Protein AF-A0A936MR79-F1 (afdb_monomer)

Radius of gyration: 21.71 Å; Cα contacts (8 Å, |Δi|>4): 54; chains: 1; bounding box: 37×60×44 Å

Nearest PDB structures (foldseek):
  4d7x-assembly1_A  TM=4.634E-01  e=9.604E+00  Nakaseomyces glabratus
  5l8f-assembly1_C  TM=2.796E-01  e=6.424E+00  Rhodospirillum rubrum ATCC 11170

Sequence (109 aa):
METDTMWKVTTALLLLALATMGCAKEKTDEGAVATSEGAVGITECDAYIEKMEAFLDTLPSESRAAREPGFKAMQAAWRETAQNASAKDNLAATCKAQLATLPQGAPAK

Foldseek 3Di:
DPPPVPVVVVVVVVVVVVPPDDDDDDDDDDDPPPPDPQDLPQVLQNVLLVVVVLLLVLDDPVVSVVCVVVSSVVSVVSNVQSVDPVSRVVSSVVSNVVVVVPPPCPPDD

Mean predicted aligned error: 15.29 Å

Secondary structure (DSSP, 8-state):
--SHHHHHHHHHHHHHTTTSS---------------TT--S-HHHHHHHHHHHHHHHHS-HHHHHHHHHHHHHHHHHHHHHHHSHHHHHHHHHHHHHHHHHS-S-PPP-

Structure (mmCIF, N/CA/C/O backbone):
data_AF-A0A936MR79-F1
#
_entry.id   AF-A0A936MR79-F1
#
loop_
_atom_site.group_PDB
_atom_site.id
_atom_site.type_symbol
_atom_site.label_atom_id
_atom_site.label_alt_id
_atom_site.label_comp_id
_atom_site.label_asym_id
_atom_site.label_entity_id
_atom_site.label_seq_id
_atom_site.pdbx_PDB_ins_code
_atom_site.Cartn_x
_atom_site.Cartn_y
_atom_site.Cartn_z
_atom_site.occupancy
_atom_site.B_iso_or_equiv
_atom_site.auth_seq_id
_atom_site.auth_comp_id
_atom_site.auth_asym_id
_atom_site.auth_atom_id
_atom_site.pdbx_PDB_model_num
ATOM 1 N N . MET A 1 1 ? 20.683 44.361 21.670 1.00 50.34 1 MET A N 1
ATOM 2 C CA . MET A 1 1 ? 21.697 43.309 21.897 1.00 50.34 1 MET A CA 1
ATOM 3 C C . MET A 1 1 ? 20.982 42.091 22.476 1.00 50.34 1 MET A C 1
ATOM 5 O O . MET A 1 1 ? 21.083 41.875 23.668 1.00 50.34 1 MET A O 1
ATOM 9 N N . GLU A 1 2 ? 20.198 41.342 21.689 1.00 55.69 2 GLU A N 1
ATOM 10 C CA . GLU A 1 2 ? 19.403 40.213 22.240 1.00 55.69 2 GLU A CA 1
ATOM 11 C C . GLU A 1 2 ? 19.297 38.981 21.317 1.00 55.69 2 GLU A C 1
ATOM 13 O O . GLU A 1 2 ? 18.709 37.978 21.701 1.00 55.69 2 GLU A O 1
ATOM 18 N N . THR A 1 3 ? 19.910 38.985 20.127 1.00 52.56 3 THR A N 1
ATOM 19 C CA . THR A 1 3 ? 19.808 37.865 19.168 1.00 52.56 3 THR A CA 1
ATOM 20 C C . THR A 1 3 ? 21.015 36.915 19.148 1.00 52.56 3 THR A C 1
ATOM 22 O O . THR A 1 3 ? 20.911 35.831 18.582 1.00 52.56 3 THR A O 1
ATOM 25 N N . ASP A 1 4 ? 22.138 37.256 19.793 1.00 52.47 4 ASP A N 1
ATO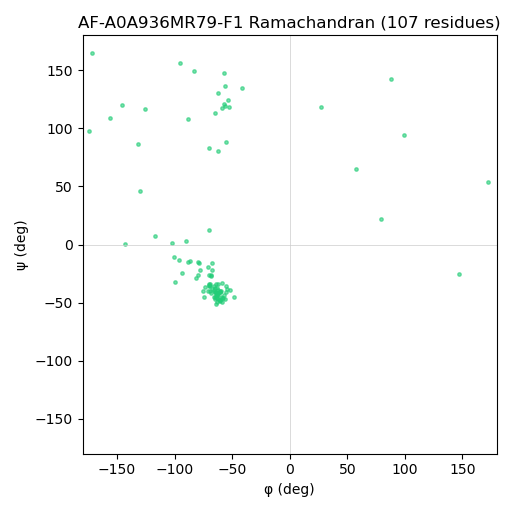M 26 C CA . ASP A 1 4 ? 23.368 36.432 19.766 1.00 52.47 4 ASP A CA 1
ATOM 27 C C . ASP A 1 4 ? 23.332 35.261 20.771 1.00 52.47 4 ASP A C 1
ATOM 29 O O . ASP A 1 4 ? 23.915 34.199 20.549 1.00 52.47 4 ASP A O 1
ATOM 33 N N . THR A 1 5 ? 22.599 35.421 21.877 1.00 53.72 5 THR A N 1
ATOM 34 C CA . THR A 1 5 ? 22.564 34.445 22.978 1.00 53.72 5 THR A CA 1
ATOM 35 C C . THR A 1 5 ? 21.653 33.255 22.684 1.00 53.72 5 THR A C 1
ATOM 37 O O . THR A 1 5 ? 21.881 32.165 23.202 1.00 53.72 5 THR A O 1
ATOM 40 N N . MET A 1 6 ? 20.633 33.432 21.838 1.00 55.12 6 MET A N 1
ATOM 41 C CA . MET A 1 6 ? 19.627 32.396 21.596 1.00 55.12 6 MET A CA 1
ATOM 42 C C . MET A 1 6 ? 20.186 31.260 20.725 1.00 55.12 6 MET A C 1
ATOM 44 O O . MET A 1 6 ? 20.077 30.104 21.112 1.00 55.12 6 MET A O 1
ATOM 48 N N . TRP A 1 7 ? 20.907 31.567 19.638 1.00 55.28 7 TRP A N 1
ATOM 49 C CA . TRP A 1 7 ? 21.501 30.548 18.753 1.00 55.28 7 TRP A CA 1
ATOM 50 C C . TRP A 1 7 ? 22.559 29.687 19.472 1.00 55.28 7 TRP A C 1
ATOM 52 O O . TRP A 1 7 ? 22.561 28.456 19.360 1.00 55.28 7 TRP A O 1
ATOM 62 N N . LYS A 1 8 ? 23.423 30.296 20.291 1.00 54.34 8 LYS A N 1
ATOM 63 C CA . LYS A 1 8 ? 24.427 29.561 21.080 1.00 54.34 8 LYS A CA 1
ATOM 64 C C . LYS A 1 8 ? 23.795 28.561 22.053 1.00 54.34 8 LYS A C 1
ATOM 66 O O . LYS A 1 8 ? 24.271 27.432 22.153 1.00 54.34 8 LYS A O 1
ATOM 71 N N . VAL A 1 9 ? 22.702 28.944 22.717 1.00 59.72 9 VAL A N 1
ATOM 72 C CA . VAL A 1 9 ? 21.988 28.068 23.661 1.00 59.72 9 VAL A CA 1
ATOM 73 C C . VAL A 1 9 ? 21.246 26.947 22.925 1.00 59.72 9 VAL A C 1
ATOM 75 O O . VAL A 1 9 ? 21.311 25.797 23.358 1.00 59.72 9 VAL A O 1
ATOM 78 N N . THR A 1 10 ? 20.623 27.227 21.773 1.00 59.91 10 THR A N 1
ATOM 79 C CA . THR A 1 10 ? 19.943 26.193 20.969 1.00 59.91 10 THR A CA 1
ATOM 80 C C . THR A 1 10 ? 20.924 25.164 20.399 1.00 59.91 10 THR A C 1
ATOM 82 O O . THR A 1 10 ? 20.615 23.976 20.369 1.00 59.91 10 THR A O 1
ATOM 85 N N . THR A 1 11 ? 22.133 25.582 20.010 1.00 60.72 11 THR A N 1
ATOM 86 C CA . THR A 1 11 ? 23.154 24.668 19.458 1.00 60.72 11 THR A CA 1
ATOM 87 C C . THR A 1 11 ? 23.783 23.789 20.543 1.00 60.72 11 THR A C 1
ATOM 89 O O . THR A 1 11 ? 24.034 22.607 20.313 1.00 60.72 11 THR A O 1
ATOM 92 N N . ALA A 1 12 ? 23.985 24.330 21.750 1.00 57.34 12 ALA A N 1
ATOM 93 C CA . ALA A 1 12 ? 24.520 23.572 22.881 1.00 57.34 12 ALA A CA 1
ATOM 94 C C . ALA A 1 12 ? 23.534 22.514 23.413 1.00 57.34 12 ALA A C 1
ATOM 96 O O . ALA A 1 12 ? 23.962 21.421 23.781 1.00 57.34 12 ALA A O 1
ATOM 97 N N . LEU A 1 13 ? 22.222 22.792 23.403 1.00 58.03 13 LEU A N 1
ATOM 98 C CA . LEU A 1 13 ? 21.208 21.795 23.772 1.00 58.03 13 LEU A CA 1
ATOM 99 C C . LEU A 1 13 ? 21.066 20.680 22.726 1.00 58.03 13 LEU A C 1
ATOM 101 O O . LEU A 1 13 ? 20.852 19.527 23.094 1.00 58.03 13 LEU A O 1
ATOM 105 N N . LEU A 1 14 ? 21.208 21.001 21.435 1.00 57.88 14 LEU A N 1
ATOM 106 C CA . LEU A 1 14 ? 21.058 20.013 20.364 1.00 57.88 14 LEU A CA 1
ATOM 107 C C . LEU A 1 14 ? 22.210 18.995 20.346 1.00 57.88 14 LEU A C 1
ATOM 109 O O . LEU A 1 14 ? 21.986 17.827 20.059 1.00 57.88 14 LEU A O 1
ATOM 113 N N . LEU A 1 15 ? 23.432 19.409 20.697 1.00 56.91 15 LEU A N 1
ATOM 114 C CA . LEU A 1 15 ? 24.611 18.533 20.692 1.00 56.91 15 LEU A CA 1
ATOM 115 C C . LEU A 1 15 ? 24.690 17.592 21.906 1.00 56.91 15 LEU A C 1
ATOM 117 O O . LEU A 1 15 ? 25.312 16.537 21.815 1.00 56.91 15 LEU A O 1
ATOM 121 N N . LEU A 1 16 ? 24.027 17.921 23.019 1.00 53.22 16 LEU A N 1
ATOM 122 C CA . LEU A 1 16 ? 24.021 17.081 24.223 1.00 53.22 16 LEU A CA 1
ATOM 123 C C . LEU A 1 16 ? 23.044 15.890 24.129 1.00 53.22 16 LEU A C 1
ATOM 125 O O . LEU A 1 16 ? 23.151 14.947 24.909 1.00 53.22 16 LEU A O 1
ATOM 129 N N . ALA A 1 17 ? 22.122 15.904 23.161 1.00 54.44 17 ALA A N 1
ATOM 130 C CA . ALA A 1 17 ? 21.130 14.846 22.954 1.00 54.44 17 ALA A CA 1
ATOM 131 C C . ALA A 1 17 ? 21.622 13.681 22.068 1.00 54.44 17 ALA A C 1
ATOM 133 O O . ALA A 1 17 ? 21.002 12.621 22.062 1.00 54.44 17 ALA A O 1
ATOM 134 N N . LEU A 1 18 ? 22.740 13.831 21.343 1.00 56.72 18 LEU A N 1
ATOM 135 C CA . LEU A 1 18 ? 23.261 12.789 20.439 1.00 56.72 18 LEU A CA 1
ATOM 136 C C . LEU A 1 18 ? 24.240 11.800 21.105 1.00 56.72 18 LEU A C 1
ATOM 138 O O . LEU A 1 18 ? 24.768 10.920 20.430 1.00 56.72 18 LEU A O 1
ATOM 142 N N . ALA A 1 19 ? 24.485 11.911 22.413 1.00 53.06 19 ALA A N 1
ATOM 143 C CA . ALA A 1 19 ? 25.497 11.109 23.110 1.00 53.06 19 ALA A CA 1
ATOM 144 C C . ALA A 1 19 ? 24.948 9.931 23.944 1.00 53.06 19 ALA A C 1
ATOM 146 O O . ALA A 1 19 ? 25.736 9.232 24.577 1.00 53.06 19 ALA A O 1
ATOM 147 N N . THR A 1 20 ? 23.633 9.676 23.970 1.00 56.12 20 THR A N 1
ATOM 148 C CA . THR A 1 20 ? 23.035 8.664 24.873 1.00 56.12 20 THR A CA 1
ATOM 149 C C . THR A 1 20 ? 22.342 7.489 24.189 1.00 56.12 20 THR A C 1
ATOM 151 O O . THR A 1 20 ? 21.771 6.648 24.879 1.00 56.12 20 THR A O 1
ATOM 154 N N . MET A 1 21 ? 22.426 7.347 22.864 1.00 57.34 21 MET A N 1
ATOM 155 C CA . MET A 1 21 ? 21.813 6.205 22.182 1.00 57.34 21 MET A CA 1
ATOM 156 C C . MET A 1 21 ? 22.785 5.545 21.212 1.00 57.34 21 MET A C 1
ATOM 158 O O . MET A 1 21 ? 22.832 5.874 20.032 1.00 57.34 21 MET A O 1
ATOM 162 N N . GLY A 1 22 ? 23.590 4.606 21.718 1.00 45.31 22 GLY A N 1
ATOM 163 C CA . GLY A 1 22 ? 24.467 3.846 20.831 1.00 45.31 22 GLY A CA 1
ATOM 164 C C . GLY A 1 22 ? 25.486 2.921 21.483 1.00 45.31 22 GLY A C 1
ATOM 165 O O . GLY A 1 22 ? 26.659 3.042 21.161 1.00 45.31 22 GLY A O 1
ATOM 166 N N . CYS A 1 23 ? 25.061 2.006 22.364 1.00 45.53 23 CYS A N 1
ATOM 167 C CA . CYS A 1 23 ? 25.647 0.662 22.514 1.00 45.53 23 CYS A CA 1
ATOM 168 C C . CYS A 1 23 ? 24.834 -0.169 23.519 1.00 45.53 23 CYS A C 1
ATOM 170 O O . CYS A 1 23 ? 25.050 -0.089 24.724 1.00 45.53 23 CYS A O 1
ATOM 172 N N . ALA A 1 24 ? 23.933 -1.010 23.017 1.00 42.62 24 ALA A N 1
ATOM 173 C CA . ALA A 1 24 ? 23.556 -2.248 23.688 1.00 42.62 24 ALA A CA 1
ATOM 174 C C . ALA A 1 24 ? 23.254 -3.298 22.615 1.00 42.62 24 ALA A C 1
ATOM 176 O O . ALA A 1 24 ? 22.429 -3.104 21.726 1.00 42.62 24 ALA A O 1
ATOM 177 N N . LYS A 1 25 ? 24.029 -4.374 22.683 1.00 45.44 25 LYS A N 1
ATOM 178 C CA . LYS A 1 25 ? 23.973 -5.594 21.884 1.00 45.44 25 LYS A CA 1
ATOM 179 C C . LYS A 1 25 ? 23.157 -6.636 22.672 1.00 45.44 25 LYS A C 1
ATOM 181 O O . LYS A 1 25 ? 23.194 -6.595 23.896 1.00 45.44 25 LYS A O 1
ATOM 186 N N . GLU A 1 26 ? 22.580 -7.607 21.945 1.00 43.38 26 GLU A N 1
ATOM 187 C CA . GLU A 1 26 ? 21.925 -8.868 22.398 1.00 43.38 26 GLU A CA 1
ATOM 188 C C . GLU A 1 26 ? 20.425 -8.753 22.740 1.00 43.38 26 GLU A C 1
ATOM 190 O O . GLU A 1 26 ? 20.015 -7.758 23.314 1.00 43.38 26 GLU A O 1
ATOM 195 N N . LYS A 1 27 ? 19.522 -9.709 22.466 1.00 41.78 27 LYS A N 1
ATOM 196 C CA . LYS A 1 27 ? 19.466 -11.003 21.742 1.00 41.78 27 LYS A CA 1
ATOM 197 C C . LYS A 1 27 ? 17.968 -11.423 21.704 1.00 41.78 27 LYS A C 1
ATOM 199 O O . LYS A 1 27 ? 17.210 -10.966 22.553 1.00 41.78 27 LYS A O 1
ATOM 204 N N . THR A 1 28 ? 17.639 -12.391 20.837 1.00 35.28 28 THR A N 1
ATOM 205 C CA . THR A 1 28 ? 16.514 -13.367 20.930 1.00 35.28 28 THR A CA 1
ATOM 206 C C . THR A 1 28 ? 15.235 -13.080 20.126 1.00 35.28 28 THR A C 1
ATOM 208 O O . THR A 1 28 ? 14.357 -12.341 20.549 1.00 35.28 28 THR A O 1
ATOM 211 N N . ASP A 1 29 ? 15.215 -13.674 18.927 1.00 54.56 29 ASP A N 1
ATOM 212 C CA . ASP A 1 29 ? 14.279 -14.696 18.409 1.00 54.56 29 ASP A CA 1
ATOM 213 C C . ASP A 1 29 ? 12.841 -14.768 18.953 1.00 54.56 29 ASP A C 1
ATOM 215 O O . ASP A 1 29 ? 12.638 -15.145 20.101 1.00 54.56 29 ASP A O 1
ATOM 219 N N . GLU A 1 30 ? 11.858 -14.561 18.070 1.00 40.91 30 GLU A N 1
ATOM 220 C CA . GLU A 1 30 ? 10.549 -15.220 18.152 1.00 40.91 30 GLU A CA 1
ATOM 221 C C . GLU A 1 30 ? 9.890 -15.252 16.757 1.00 40.91 30 GLU A C 1
ATOM 223 O O . GLU A 1 30 ? 9.479 -14.232 16.210 1.00 40.91 30 GLU A O 1
ATOM 228 N N . GLY A 1 31 ? 9.822 -16.449 16.163 1.00 42.78 31 GLY A N 1
ATOM 229 C CA . GLY A 1 31 ? 8.781 -16.843 15.207 1.00 42.78 31 GLY A CA 1
ATOM 230 C C . GLY A 1 31 ? 8.611 -15.990 13.948 1.00 42.78 31 GLY A C 1
ATOM 231 O O . GLY A 1 31 ? 7.534 -15.443 13.717 1.00 42.78 31 GLY A O 1
ATOM 232 N N . ALA A 1 32 ? 9.618 -15.960 13.074 1.00 39.25 32 ALA A N 1
ATOM 233 C CA . ALA A 1 32 ? 9.433 -15.499 11.701 1.00 39.25 32 ALA A CA 1
ATOM 234 C C . ALA A 1 32 ? 8.591 -16.522 10.914 1.00 39.25 32 ALA A C 1
ATOM 236 O O . ALA A 1 32 ? 9.106 -17.361 10.175 1.00 39.25 32 ALA A O 1
ATOM 237 N N . VAL A 1 33 ? 7.264 -16.439 11.049 1.00 40.47 33 VAL A N 1
ATOM 238 C CA . VAL A 1 33 ? 6.402 -16.692 9.890 1.00 40.47 33 VAL A CA 1
ATOM 239 C C . VAL A 1 33 ? 6.930 -15.746 8.824 1.00 40.47 33 VAL A C 1
ATOM 241 O O . VAL A 1 33 ? 7.078 -14.562 9.114 1.00 40.47 33 VAL A O 1
ATOM 244 N N . ALA A 1 34 ? 7.302 -16.260 7.655 1.00 38.66 34 ALA A N 1
ATOM 245 C CA . ALA A 1 34 ? 7.796 -15.450 6.552 1.00 38.66 34 ALA A CA 1
ATOM 246 C C . ALA A 1 34 ? 6.695 -14.475 6.101 1.00 38.66 34 ALA A C 1
ATOM 248 O O . ALA A 1 34 ? 5.965 -14.726 5.147 1.00 38.66 34 ALA A O 1
ATOM 249 N N . THR A 1 35 ? 6.539 -13.371 6.824 1.00 44.28 35 THR A N 1
ATOM 250 C CA . THR A 1 35 ? 5.977 -12.147 6.300 1.00 44.28 35 THR A CA 1
ATOM 251 C C . THR A 1 35 ? 6.976 -11.701 5.253 1.00 44.28 35 THR A C 1
ATOM 253 O O . THR A 1 35 ? 8.134 -11.415 5.558 1.00 44.28 35 THR A O 1
ATOM 256 N N . SER A 1 36 ? 6.555 -11.737 3.993 1.00 50.53 36 SER A N 1
ATOM 257 C CA . SER A 1 36 ? 7.263 -11.069 2.909 1.00 50.53 36 SER A CA 1
ATOM 258 C C . SER A 1 36 ? 7.736 -9.698 3.401 1.00 50.53 36 SER A C 1
ATOM 260 O O . SER A 1 36 ? 6.981 -9.002 4.088 1.00 50.53 36 SER A O 1
ATOM 262 N N . GLU A 1 37 ? 8.991 -9.334 3.114 1.00 59.78 37 GLU A N 1
ATOM 263 C CA . GLU A 1 37 ? 9.540 -8.000 3.388 1.00 59.78 37 GLU A CA 1
ATOM 264 C C . GLU A 1 37 ? 8.640 -6.953 2.718 1.00 59.78 37 GLU A C 1
ATOM 266 O O . GLU A 1 37 ? 8.820 -6.608 1.557 1.00 59.78 37 GLU A O 1
ATOM 271 N N . GLY A 1 38 ? 7.610 -6.498 3.430 1.00 67.19 38 GLY A N 1
ATOM 272 C CA . GLY A 1 38 ? 6.576 -5.653 2.849 1.00 67.19 38 GLY A CA 1
ATOM 273 C C . GLY A 1 38 ? 5.171 -5.827 3.416 1.00 67.19 38 GLY A C 1
ATOM 274 O O . GLY A 1 38 ? 4.419 -4.851 3.413 1.00 67.19 38 GLY A O 1
ATOM 275 N N . ALA A 1 39 ? 4.841 -6.996 3.974 1.00 82.38 39 ALA A N 1
ATOM 276 C CA . ALA A 1 39 ? 3.503 -7.292 4.485 1.00 82.38 39 ALA A CA 1
ATOM 277 C C . ALA A 1 39 ? 3.029 -6.279 5.549 1.00 82.38 39 ALA A C 1
ATOM 279 O O . ALA A 1 39 ? 3.769 -5.889 6.456 1.00 82.38 39 ALA A O 1
ATOM 280 N N . VAL A 1 40 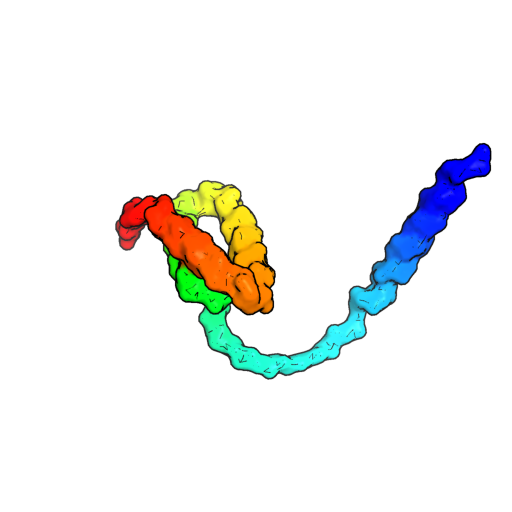? 1.773 -5.858 5.425 1.00 91.06 40 VAL A N 1
ATOM 281 C CA . VAL A 1 40 ? 1.053 -4.935 6.312 1.00 91.06 40 VAL A CA 1
ATOM 282 C C . VAL A 1 40 ? 0.266 -5.697 7.380 1.00 91.06 40 VAL A C 1
ATOM 284 O O . VAL A 1 40 ? 0.016 -5.152 8.456 1.00 91.06 40 VAL A O 1
ATOM 287 N N . GLY A 1 41 ? -0.097 -6.958 7.119 1.00 90.50 41 GLY A N 1
ATOM 288 C CA . GLY A 1 41 ? -0.907 -7.771 8.030 1.00 90.50 41 GLY A CA 1
ATOM 289 C C . GLY A 1 41 ? -2.401 -7.443 7.954 1.00 90.50 41 GLY A C 1
ATOM 290 O O . GLY A 1 41 ? -3.146 -7.696 8.903 1.00 90.50 41 GLY A O 1
ATOM 291 N N . ILE A 1 42 ? -2.826 -6.848 6.837 1.00 93.19 42 ILE A N 1
ATOM 292 C CA . ILE A 1 42 ? -4.223 -6.612 6.466 1.00 93.19 42 ILE A CA 1
ATOM 293 C C . ILE A 1 42 ? -4.398 -7.229 5.085 1.00 93.19 42 ILE A C 1
ATOM 295 O O . ILE A 1 42 ? -3.78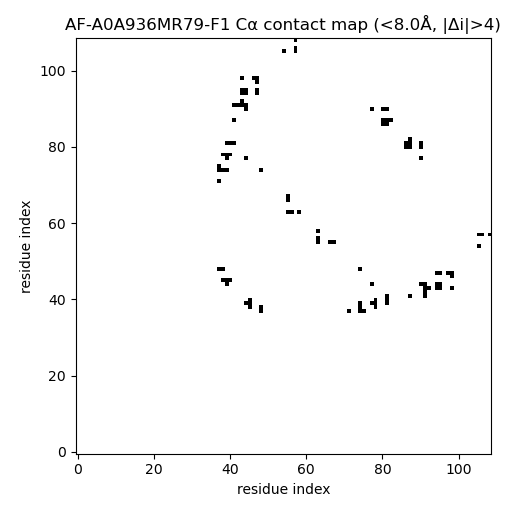8 -6.760 4.125 1.00 93.19 42 ILE A O 1
ATOM 299 N N . THR A 1 43 ? -5.248 -8.250 4.988 1.00 93.69 43 THR A N 1
ATOM 300 C CA . THR A 1 43 ? -5.412 -9.097 3.799 1.00 93.69 43 THR A CA 1
ATOM 301 C C . THR A 1 43 ? -5.571 -8.300 2.503 1.00 93.69 43 THR A C 1
ATOM 303 O O . THR A 1 43 ? -4.931 -8.599 1.500 1.00 93.69 43 THR A O 1
ATOM 306 N N . GLU A 1 44 ? -6.399 -7.257 2.505 1.00 91.94 44 GLU A N 1
ATOM 307 C CA . GLU A 1 44 ? -6.663 -6.422 1.333 1.00 91.94 44 GLU A CA 1
ATOM 308 C C . GLU A 1 44 ? -5.452 -5.571 0.933 1.00 91.94 44 GLU A C 1
ATOM 310 O O . GLU A 1 44 ? -5.235 -5.323 -0.253 1.00 91.94 44 GLU A O 1
ATOM 315 N N . CYS A 1 45 ? -4.654 -5.120 1.900 1.00 94.31 45 CYS A N 1
ATOM 316 C CA . CYS A 1 45 ? -3.429 -4.372 1.631 1.00 94.31 45 CYS A CA 1
ATOM 317 C C . CYS A 1 45 ? -2.316 -5.292 1.140 1.00 94.31 45 CYS A C 1
ATOM 319 O O . CYS A 1 45 ? -1.619 -4.941 0.193 1.00 94.31 45 CYS A O 1
ATOM 321 N N . ASP A 1 46 ? -2.196 -6.484 1.721 1.00 94.06 46 ASP A N 1
ATOM 322 C CA . ASP A 1 46 ? -1.214 -7.481 1.299 1.00 94.06 46 ASP A CA 1
ATOM 323 C C . ASP A 1 46 ? -1.504 -7.957 -0.134 1.00 94.06 46 ASP A C 1
ATOM 325 O O . ASP A 1 46 ? -0.602 -7.988 -0.969 1.00 94.06 46 ASP A O 1
ATOM 329 N N . ALA A 1 47 ? -2.777 -8.179 -0.479 1.00 92.62 47 ALA A N 1
ATOM 330 C CA . ALA A 1 47 ? -3.183 -8.492 -1.850 1.00 92.62 47 ALA A CA 1
ATOM 331 C C . ALA A 1 47 ? -2.920 -7.336 -2.839 1.00 92.62 47 ALA A C 1
ATOM 333 O O . ALA A 1 47 ? -2.613 -7.575 -4.010 1.00 92.62 47 ALA A O 1
ATOM 334 N N . TYR A 1 48 ? -3.045 -6.074 -2.405 1.00 91.88 48 TYR A N 1
ATOM 335 C CA . TYR A 1 48 ? -2.651 -4.921 -3.224 1.00 91.88 48 TYR A CA 1
ATOM 336 C C . TYR A 1 48 ? -1.146 -4.912 -3.483 1.00 91.88 48 TYR A C 1
ATOM 338 O O . TYR A 1 48 ? -0.717 -4.709 -4.620 1.00 91.88 48 TYR A O 1
ATOM 346 N N . ILE A 1 49 ? -0.361 -5.124 -2.424 1.00 92.88 49 ILE A N 1
ATOM 347 C CA . ILE A 1 49 ? 1.099 -5.132 -2.475 1.00 92.88 49 ILE A CA 1
ATOM 348 C C . ILE A 1 49 ? 1.570 -6.208 -3.446 1.00 92.88 49 ILE A C 1
ATOM 350 O O . ILE A 1 49 ? 2.301 -5.880 -4.373 1.00 92.88 49 ILE A O 1
ATOM 354 N N . GLU A 1 50 ? 1.058 -7.431 -3.324 1.00 91.94 50 GLU A N 1
ATOM 355 C CA . GLU A 1 50 ? 1.400 -8.540 -4.217 1.00 91.94 50 GLU A CA 1
ATOM 356 C C . GLU A 1 50 ? 1.125 -8.200 -5.693 1.00 91.94 50 GLU A C 1
ATOM 358 O O . GLU A 1 50 ? 1.985 -8.375 -6.557 1.00 91.94 50 GLU A O 1
ATOM 363 N N . LYS A 1 51 ? -0.051 -7.633 -6.006 1.00 89.62 51 LYS A N 1
ATOM 364 C CA . LYS A 1 51 ? -0.373 -7.229 -7.386 1.00 89.62 51 LYS A CA 1
ATOM 365 C C . LYS A 1 51 ? 0.520 -6.106 -7.901 1.00 89.62 51 LYS A C 1
ATOM 367 O O . LYS A 1 51 ? 0.865 -6.091 -9.083 1.00 89.62 51 LYS A O 1
ATOM 372 N N . MET A 1 52 ? 0.865 -5.151 -7.045 1.00 88.56 52 MET A N 1
ATOM 373 C CA . MET 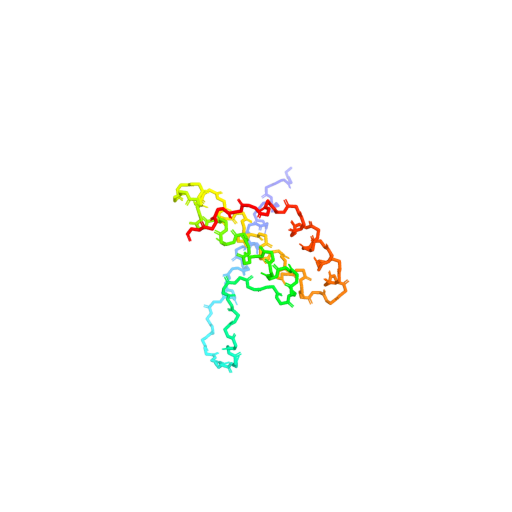A 1 52 ? 1.768 -4.065 -7.408 1.00 88.56 52 MET A CA 1
ATOM 374 C C . MET A 1 52 ? 3.195 -4.561 -7.619 1.00 88.56 52 MET A C 1
ATOM 376 O O . MET A 1 52 ? 3.828 -4.127 -8.575 1.00 88.56 52 MET A O 1
ATOM 380 N N . GLU A 1 53 ? 3.689 -5.483 -6.795 1.00 89.94 53 GLU A N 1
ATOM 381 C CA . GLU A 1 53 ? 4.993 -6.129 -6.980 1.00 89.94 53 GLU A CA 1
ATOM 382 C C . GLU A 1 53 ? 5.041 -6.879 -8.306 1.00 89.94 53 GLU A C 1
ATOM 384 O O . GLU A 1 53 ? 5.930 -6.621 -9.117 1.00 89.94 53 GLU A O 1
ATOM 389 N N . ALA A 1 54 ? 4.017 -7.687 -8.592 1.00 89.88 54 ALA A N 1
ATOM 390 C CA . ALA A 1 54 ? 3.889 -8.371 -9.872 1.00 89.88 54 ALA A CA 1
ATOM 391 C C . ALA A 1 54 ? 3.878 -7.384 -11.052 1.00 89.88 54 ALA A C 1
ATOM 393 O O . ALA A 1 54 ? 4.564 -7.599 -12.048 1.00 89.88 54 ALA A O 1
ATOM 394 N N . PHE A 1 55 ? 3.152 -6.264 -10.943 1.00 86.81 55 PHE A N 1
ATOM 395 C CA . PHE A 1 55 ? 3.168 -5.215 -11.965 1.00 86.81 55 PHE A CA 1
ATOM 396 C C . PHE A 1 55 ? 4.556 -4.582 -12.123 1.00 86.81 55 PHE A C 1
ATOM 398 O O . PHE A 1 55 ? 5.025 -4.424 -13.250 1.00 86.81 55 PHE A O 1
ATOM 405 N N . LEU A 1 56 ? 5.234 -4.239 -11.027 1.00 88.31 56 LEU A N 1
ATOM 406 C CA . LEU A 1 56 ? 6.578 -3.661 -11.056 1.00 88.31 56 LEU A CA 1
ATOM 407 C C . LEU A 1 56 ? 7.602 -4.617 -11.680 1.00 88.31 56 LEU A C 1
ATOM 409 O O . LEU A 1 56 ? 8.493 -4.154 -12.391 1.00 88.31 56 LEU A O 1
ATOM 413 N N . ASP A 1 57 ? 7.446 -5.926 -11.484 1.00 89.38 57 ASP A N 1
ATOM 414 C CA . ASP A 1 57 ? 8.272 -6.960 -12.118 1.00 89.38 57 ASP A CA 1
ATOM 415 C C . ASP A 1 57 ? 8.055 -7.058 -13.640 1.00 89.38 57 ASP A C 1
ATOM 417 O O . ASP A 1 57 ? 8.944 -7.517 -14.363 1.00 89.38 57 ASP A O 1
ATOM 421 N N . THR A 1 58 ? 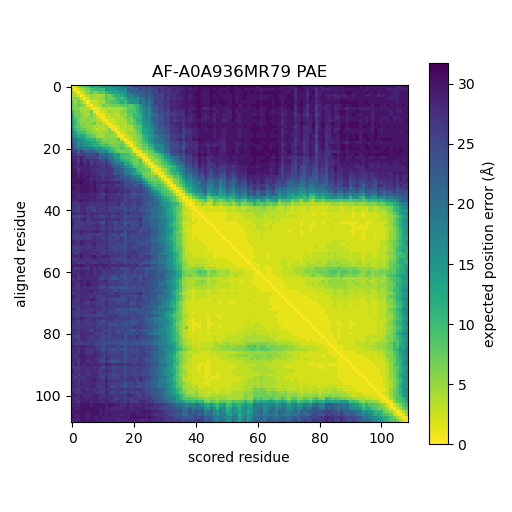6.913 -6.588 -14.159 1.00 88.44 58 THR A N 1
ATOM 422 C CA . THR A 1 58 ? 6.695 -6.473 -15.615 1.00 88.44 58 THR A CA 1
ATOM 423 C C . THR A 1 58 ? 7.373 -5.253 -16.239 1.00 88.44 58 THR A C 1
ATOM 425 O O . THR A 1 58 ? 7.525 -5.196 -17.461 1.00 88.44 58 THR A O 1
ATOM 428 N N . LEU A 1 59 ? 7.786 -4.272 -15.430 1.00 87.06 59 LEU A N 1
ATOM 429 C CA . LEU A 1 59 ? 8.370 -3.032 -15.928 1.00 87.06 59 LEU A CA 1
ATOM 430 C C . LEU A 1 59 ? 9.868 -3.184 -16.242 1.00 87.06 59 LEU A C 1
ATOM 432 O O . LEU A 1 59 ? 10.585 -3.906 -15.547 1.00 87.06 59 LEU A O 1
ATOM 436 N N . PRO A 1 60 ? 10.391 -2.434 -17.231 1.00 92.88 60 PRO A N 1
ATOM 437 C CA . PRO A 1 60 ? 11.831 -2.281 -17.414 1.00 92.88 60 PRO A CA 1
ATOM 438 C C . PRO A 1 60 ? 12.499 -1.723 -16.151 1.00 92.88 60 PRO A C 1
ATOM 440 O O . PRO A 1 60 ? 11.912 -0.891 -15.454 1.00 92.88 60 PRO A O 1
ATOM 443 N N . SER A 1 61 ? 13.748 -2.120 -15.889 1.00 89.94 61 SER A N 1
ATOM 444 C CA . SER A 1 61 ? 14.462 -1.807 -14.641 1.00 89.94 61 SER A CA 1
ATOM 445 C C . SER A 1 61 ? 14.466 -0.322 -14.273 1.00 89.94 61 SER A C 1
ATOM 447 O O . SER A 1 61 ? 14.287 0.012 -13.108 1.00 89.94 61 SER A O 1
ATOM 449 N N . GLU A 1 62 ? 14.611 0.577 -15.249 1.00 91.56 62 GLU A N 1
ATOM 450 C CA . GLU A 1 62 ? 14.572 2.028 -15.017 1.00 91.56 62 GLU A CA 1
ATOM 451 C C . GLU A 1 62 ? 13.195 2.497 -14.513 1.00 91.56 62 GLU A C 1
ATOM 453 O O . GLU A 1 62 ? 13.091 3.241 -13.538 1.00 91.56 62 GLU A O 1
ATOM 458 N N . SER A 1 63 ? 12.118 1.999 -15.127 1.00 90.62 63 SER A N 1
ATOM 459 C CA . SER A 1 63 ? 10.740 2.325 -14.739 1.00 90.62 63 SER A CA 1
ATOM 460 C C . SER A 1 63 ? 10.356 1.720 -13.390 1.00 90.62 63 SER A C 1
ATOM 462 O O . SER A 1 63 ? 9.618 2.345 -12.626 1.00 90.62 63 SER A O 1
ATOM 464 N N . ARG A 1 64 ? 10.866 0.523 -13.077 1.00 90.38 64 ARG A N 1
ATOM 465 C CA . ARG A 1 64 ? 10.736 -0.083 -11.749 1.00 90.38 64 ARG A CA 1
ATOM 466 C C . ARG A 1 64 ? 11.466 0.751 -10.700 1.00 90.38 64 ARG A C 1
ATOM 468 O O . ARG A 1 64 ? 10.850 1.134 -9.710 1.00 90.38 64 ARG A O 1
ATOM 475 N N . ALA A 1 65 ? 12.736 1.083 -10.939 1.00 92.69 65 ALA A N 1
ATOM 476 C CA . ALA A 1 65 ? 13.569 1.841 -10.007 1.00 92.69 65 ALA A CA 1
ATOM 477 C C . ALA A 1 65 ? 12.977 3.220 -9.677 1.00 92.69 65 ALA A C 1
ATOM 479 O O . ALA A 1 65 ? 13.076 3.675 -8.541 1.00 92.69 65 ALA A O 1
ATOM 480 N N . ALA A 1 66 ? 12.296 3.860 -10.632 1.00 92.62 66 ALA A N 1
ATOM 481 C CA . ALA A 1 66 ? 11.592 5.118 -10.392 1.00 92.62 66 ALA A CA 1
ATOM 482 C C . ALA A 1 66 ? 10.357 4.976 -9.473 1.00 92.62 66 ALA A C 1
ATOM 484 O O . ALA A 1 66 ? 9.971 5.935 -8.807 1.00 92.62 66 ALA A O 1
ATOM 485 N N . ARG A 1 67 ? 9.714 3.800 -9.433 1.00 89.56 67 ARG A N 1
ATOM 486 C CA . ARG A 1 67 ? 8.453 3.554 -8.701 1.00 89.56 67 ARG A CA 1
ATOM 487 C C . ARG A 1 67 ? 8.658 2.872 -7.352 1.00 89.56 67 ARG A C 1
ATOM 489 O O . ARG A 1 67 ? 7.898 3.121 -6.417 1.00 89.56 67 ARG A O 1
ATOM 496 N N . GLU A 1 68 ? 9.680 2.032 -7.248 1.00 89.38 68 GLU A N 1
ATOM 497 C CA . GLU A 1 68 ? 9.969 1.216 -6.069 1.00 89.38 68 GLU A CA 1
ATOM 498 C C . GLU A 1 68 ? 10.108 2.029 -4.765 1.00 89.38 68 GLU A C 1
ATOM 500 O O . GLU A 1 68 ? 9.526 1.612 -3.763 1.00 89.38 68 GLU A O 1
ATOM 505 N N . PRO A 1 69 ? 10.763 3.211 -4.732 1.00 93.06 69 PRO A N 1
ATOM 506 C CA . PRO A 1 69 ? 10.864 4.003 -3.505 1.00 93.06 69 PRO A CA 1
ATOM 507 C C . PRO A 1 69 ? 9.503 4.486 -2.990 1.00 93.06 69 PRO A C 1
ATOM 509 O O . PRO A 1 69 ? 9.225 4.394 -1.795 1.00 93.06 69 PRO A O 1
ATOM 512 N N . GLY A 1 70 ? 8.635 4.961 -3.890 1.00 91.94 70 GLY A N 1
ATOM 513 C CA . GLY A 1 70 ? 7.287 5.409 -3.534 1.00 91.94 70 GLY A CA 1
ATOM 514 C C . GLY A 1 70 ? 6.418 4.255 -3.041 1.00 91.94 70 GLY A C 1
ATOM 515 O O . GLY A 1 70 ? 5.691 4.394 -2.058 1.00 91.94 70 GLY A O 1
ATOM 516 N N . PHE A 1 71 ? 6.552 3.088 -3.670 1.00 91.81 71 PHE A N 1
ATOM 517 C CA . PHE A 1 71 ? 5.855 1.883 -3.243 1.00 91.81 71 PHE A CA 1
ATOM 518 C C . PHE A 1 71 ? 6.322 1.404 -1.859 1.00 91.81 71 PHE A C 1
ATOM 520 O O . PHE A 1 71 ? 5.491 1.171 -0.984 1.00 91.81 71 PHE A O 1
ATOM 527 N N . LYS A 1 72 ? 7.635 1.364 -1.602 1.00 92.12 72 LYS A N 1
ATOM 528 C CA . LYS A 1 72 ? 8.195 1.036 -0.278 1.00 92.12 72 LYS A CA 1
ATOM 529 C C . LYS A 1 72 ? 7.749 2.021 0.808 1.00 92.12 72 LYS A C 1
ATOM 531 O O . LYS A 1 72 ? 7.407 1.595 1.911 1.00 92.12 72 LYS A O 1
ATOM 536 N N . ALA A 1 73 ? 7.702 3.319 0.498 1.00 94.44 73 ALA A N 1
ATOM 537 C CA . ALA A 1 73 ? 7.207 4.344 1.419 1.00 94.44 73 ALA A CA 1
ATOM 538 C C . ALA A 1 73 ? 5.718 4.150 1.756 1.00 94.44 73 ALA A C 1
ATOM 540 O O . ALA A 1 73 ? 5.331 4.242 2.920 1.00 94.44 73 ALA A O 1
ATOM 541 N N . MET A 1 74 ? 4.892 3.811 0.761 1.00 93.38 74 MET A N 1
ATOM 542 C CA . MET A 1 74 ? 3.477 3.490 0.965 1.00 93.38 74 MET A CA 1
ATOM 543 C C . MET A 1 74 ? 3.303 2.265 1.873 1.00 93.38 74 MET A C 1
ATOM 545 O O . MET A 1 74 ? 2.542 2.332 2.836 1.00 93.38 74 MET A O 1
ATOM 549 N N . GLN A 1 75 ? 4.038 1.175 1.624 1.00 94.06 75 GLN A N 1
ATOM 550 C CA . GLN A 1 75 ? 3.977 -0.008 2.487 1.00 94.06 75 GLN A CA 1
ATOM 551 C C . GLN A 1 75 ? 4.378 0.318 3.934 1.00 94.06 75 GLN A C 1
ATOM 553 O O . GLN A 1 75 ? 3.755 -0.170 4.874 1.00 94.06 75 GLN A O 1
ATOM 558 N N . ALA A 1 76 ? 5.400 1.161 4.130 1.00 94.19 76 ALA A N 1
ATOM 559 C CA . ALA A 1 76 ? 5.814 1.601 5.461 1.00 94.19 76 ALA A CA 1
ATOM 560 C C . ALA A 1 76 ? 4.709 2.396 6.175 1.00 94.19 76 ALA A C 1
ATOM 562 O O . ALA A 1 76 ? 4.390 2.085 7.322 1.00 94.19 76 ALA A O 1
ATOM 563 N N . ALA A 1 77 ? 4.069 3.345 5.485 1.00 94.06 77 ALA A N 1
ATOM 564 C CA . ALA A 1 77 ? 2.955 4.120 6.033 1.00 94.06 77 ALA A CA 1
ATOM 565 C C . ALA A 1 77 ? 1.734 3.242 6.368 1.00 94.06 77 ALA A C 1
ATOM 567 O O . ALA A 1 77 ? 1.055 3.455 7.375 1.00 94.06 77 ALA A O 1
ATOM 568 N N . TRP A 1 78 ? 1.456 2.226 5.547 1.00 94.81 78 TRP A N 1
ATOM 569 C CA . TRP A 1 78 ? 0.384 1.266 5.810 1.00 94.81 78 TRP A CA 1
ATOM 570 C C . TRP A 1 78 ? 0.698 0.373 7.005 1.00 94.81 78 TRP A C 1
ATOM 572 O O . TRP A 1 78 ? -0.177 0.179 7.843 1.00 94.81 78 TRP A O 1
ATOM 582 N N . ARG A 1 79 ? 1.943 -0.101 7.143 1.00 94.19 79 ARG A N 1
ATOM 583 C CA . ARG A 1 79 ? 2.390 -0.832 8.338 1.00 94.19 79 ARG A CA 1
ATOM 584 C C . ARG A 1 79 ? 2.250 0.007 9.601 1.00 94.19 79 ARG A C 1
ATOM 586 O O . ARG A 1 79 ? 1.754 -0.498 10.599 1.00 94.19 79 ARG A O 1
ATOM 593 N N . GLU A 1 80 ? 2.655 1.275 9.564 1.00 94.44 80 GLU A N 1
ATOM 594 C CA . GLU A 1 80 ? 2.491 2.197 10.693 1.00 94.44 80 GLU A CA 1
ATOM 595 C C . GLU A 1 80 ? 1.010 2.384 11.048 1.00 94.44 80 GLU A C 1
ATOM 597 O O . GLU A 1 80 ? 0.612 2.210 12.198 1.00 94.44 80 GLU A O 1
ATOM 602 N N . THR A 1 81 ? 0.163 2.633 10.048 1.00 93.69 81 THR A N 1
ATOM 603 C CA . THR A 1 81 ? -1.286 2.786 10.245 1.00 93.69 81 THR A CA 1
ATOM 604 C C . THR A 1 81 ? -1.922 1.507 10.801 1.00 93.69 81 THR A C 1
ATOM 606 O O . THR A 1 81 ? -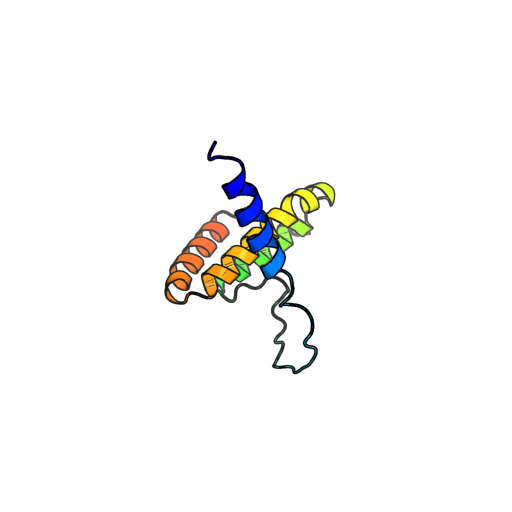2.774 1.572 11.686 1.00 93.69 81 THR A O 1
ATOM 609 N N . ALA A 1 82 ? -1.478 0.336 10.338 1.00 93.94 82 ALA A N 1
ATOM 610 C CA . ALA A 1 82 ? -1.958 -0.959 10.802 1.00 93.94 82 ALA A CA 1
ATO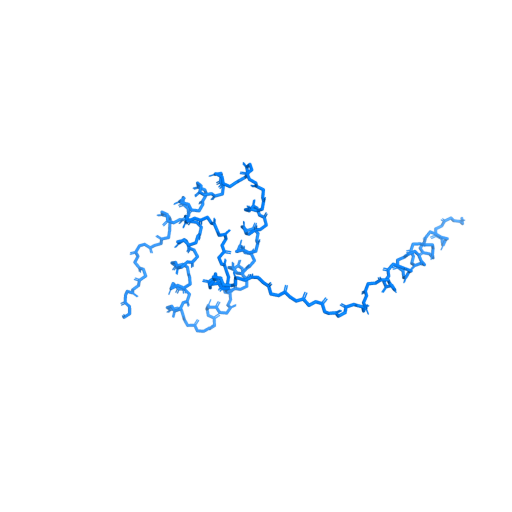M 611 C C . ALA A 1 82 ? -1.571 -1.263 12.260 1.00 93.94 82 ALA A C 1
ATOM 613 O O . ALA A 1 82 ? -2.183 -2.135 12.872 1.00 93.94 82 ALA A O 1
ATOM 614 N N . GLN A 1 83 ? -0.621 -0.547 12.869 1.00 93.38 83 GLN A N 1
ATOM 615 C CA . GLN A 1 83 ? -0.370 -0.678 14.312 1.00 93.38 83 GLN A CA 1
ATOM 616 C C . GLN A 1 83 ? -1.538 -0.126 15.140 1.00 93.38 83 GLN A C 1
ATOM 618 O O . GLN A 1 83 ? -1.788 -0.593 16.252 1.00 93.38 83 GLN A O 1
ATOM 623 N N . ASN A 1 84 ? -2.305 0.822 14.593 1.00 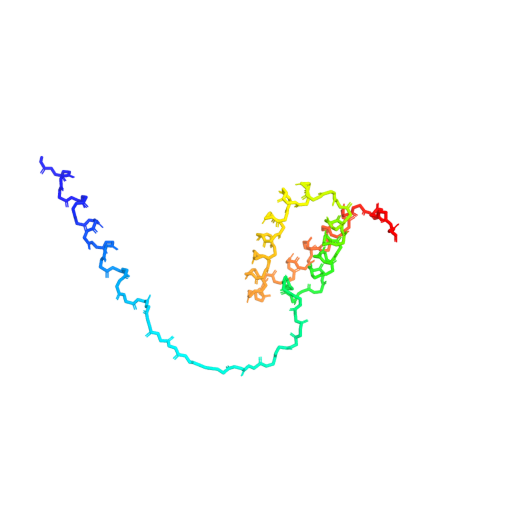93.25 84 ASN A N 1
ATOM 624 C CA . ASN A 1 84 ? -3.496 1.346 15.241 1.00 93.25 84 ASN A CA 1
ATOM 625 C C . ASN A 1 84 ? -4.729 0.508 14.870 1.00 93.25 84 ASN A C 1
ATOM 627 O O . ASN A 1 84 ? -5.266 0.611 13.768 1.00 93.25 84 ASN A O 1
ATOM 631 N N . ALA A 1 85 ? -5.231 -0.275 15.828 1.00 89.94 85 ALA A N 1
ATOM 632 C CA . ALA A 1 85 ? -6.402 -1.131 15.633 1.00 89.94 85 ALA A CA 1
ATOM 633 C C . ALA A 1 85 ? -7.646 -0.371 15.136 1.00 89.94 85 ALA A C 1
ATOM 635 O O . ALA A 1 85 ? -8.378 -0.899 14.306 1.00 89.94 85 ALA A O 1
ATOM 636 N N . SER A 1 86 ? -7.856 0.875 15.577 1.00 93.31 86 SER A N 1
ATOM 637 C CA . SER A 1 86 ? -9.008 1.688 15.150 1.00 93.31 86 SER A CA 1
ATOM 638 C C . SER A 1 86 ? -8.928 2.156 13.692 1.00 93.31 86 SER A C 1
ATOM 640 O O . SER A 1 86 ? -9.947 2.504 13.102 1.00 93.31 86 SER A O 1
ATOM 642 N N . ALA A 1 87 ? -7.732 2.150 13.096 1.00 92.44 87 ALA A N 1
ATOM 643 C CA . ALA A 1 87 ? -7.507 2.578 11.719 1.00 92.44 87 ALA A CA 1
ATOM 644 C C . ALA A 1 87 ? -7.495 1.411 10.716 1.00 92.44 87 ALA A C 1
ATOM 646 O O . ALA A 1 87 ? -7.578 1.653 9.510 1.00 92.44 87 ALA A O 1
ATOM 647 N N . LYS A 1 88 ? -7.415 0.157 11.192 1.00 92.94 88 LYS A N 1
ATOM 648 C CA . LYS A 1 88 ? -7.284 -1.038 10.340 1.00 92.94 88 LYS A CA 1
ATOM 649 C C . LYS A 1 88 ? -8.439 -1.201 9.360 1.00 92.94 88 LYS A C 1
ATOM 651 O O . LYS A 1 88 ? -8.184 -1.417 8.182 1.00 92.94 88 LYS A O 1
ATOM 656 N N . ASP A 1 89 ? -9.681 -1.043 9.811 1.00 93.88 89 ASP A N 1
ATOM 657 C CA . ASP A 1 89 ? -10.858 -1.239 8.952 1.00 93.88 89 ASP A CA 1
ATOM 658 C C . ASP A 1 89 ? -10.912 -0.207 7.818 1.00 93.88 89 ASP A C 1
ATOM 660 O O . ASP A 1 89 ? -11.191 -0.536 6.663 1.00 93.88 89 ASP A O 1
ATOM 664 N N . ASN A 1 90 ? -10.577 1.049 8.126 1.00 95.56 90 ASN A N 1
ATOM 665 C CA . ASN A 1 90 ? -10.506 2.106 7.121 1.00 95.56 90 ASN A CA 1
ATOM 666 C C . ASN A 1 90 ? -9.347 1.881 6.137 1.00 95.56 90 ASN A C 1
ATOM 668 O O . ASN A 1 90 ? -9.486 2.111 4.932 1.00 95.56 90 ASN A O 1
ATOM 672 N N . LEU A 1 91 ? -8.205 1.400 6.635 1.00 95.44 91 LEU A N 1
ATOM 673 C CA . LEU A 1 91 ? -7.069 1.039 5.796 1.00 95.44 91 LEU A CA 1
ATOM 674 C C . LEU A 1 91 ? -7.418 -0.139 4.871 1.00 95.44 91 LEU A C 1
ATOM 676 O O . LEU A 1 91 ? -7.184 -0.046 3.669 1.00 95.44 91 LEU A O 1
ATOM 680 N N . ALA A 1 92 ? -8.071 -1.183 5.384 1.00 95.12 92 ALA A N 1
ATOM 681 C CA . ALA A 1 92 ? -8.555 -2.312 4.592 1.00 95.12 92 ALA A CA 1
ATOM 682 C C . ALA A 1 92 ? -9.517 -1.857 3.481 1.00 95.12 92 ALA A C 1
ATOM 684 O O . ALA A 1 92 ? -9.353 -2.231 2.316 1.00 95.12 92 ALA A O 1
ATOM 685 N N . ALA A 1 93 ? -10.477 -0.982 3.805 1.00 95.88 93 ALA A N 1
ATOM 686 C CA . ALA A 1 93 ? -11.396 -0.405 2.824 1.00 95.88 93 ALA A CA 1
ATOM 687 C C . ALA A 1 93 ? -10.660 0.407 1.743 1.00 95.88 93 ALA A C 1
ATOM 689 O O . ALA A 1 93 ? -10.969 0.286 0.554 1.00 95.88 93 ALA A O 1
ATOM 690 N N . THR A 1 94 ? -9.649 1.183 2.139 1.00 94.00 94 THR A N 1
ATOM 691 C CA . THR A 1 94 ? -8.801 1.949 1.216 1.00 94.00 94 THR A CA 1
ATOM 692 C C . THR A 1 94 ? -8.023 1.024 0.282 1.00 94.00 94 THR A C 1
ATOM 694 O O . THR A 1 94 ? -8.070 1.201 -0.935 1.00 94.00 94 THR A O 1
ATOM 697 N N . CYS A 1 95 ? -7.358 -0.000 0.819 1.00 94.06 95 CYS A N 1
ATOM 698 C CA . CYS A 1 95 ? -6.610 -0.982 0.035 1.00 94.06 95 CYS A CA 1
ATOM 699 C C . CYS A 1 95 ? -7.517 -1.742 -0.942 1.00 94.06 95 CYS A C 1
ATOM 701 O O . CYS A 1 95 ? -7.164 -1.922 -2.107 1.00 94.06 95 CYS A O 1
ATOM 703 N N . LYS A 1 96 ? -8.734 -2.101 -0.518 1.00 93.12 96 LYS A N 1
ATOM 704 C CA . LYS A 1 96 ? -9.745 -2.721 -1.383 1.00 93.12 96 LYS A CA 1
ATOM 705 C C . LYS A 1 96 ? -10.172 -1.809 -2.534 1.00 93.12 96 LYS A C 1
ATOM 707 O O . LYS A 1 96 ? -10.310 -2.277 -3.665 1.00 93.12 96 LYS A O 1
ATOM 712 N N . ALA A 1 97 ? -10.369 -0.519 -2.266 1.00 92.75 97 ALA A N 1
ATOM 713 C CA . ALA A 1 97 ? -10.678 0.453 -3.309 1.00 92.75 97 ALA A CA 1
ATOM 714 C C . ALA A 1 97 ? -9.515 0.579 -4.304 1.00 92.75 97 ALA A C 1
ATOM 716 O O . ALA A 1 97 ? -9.739 0.534 -5.511 1.00 92.75 97 ALA A O 1
ATOM 717 N N . GLN A 1 98 ? -8.271 0.643 -3.820 1.00 89.81 98 GLN A N 1
ATOM 718 C CA . GLN A 1 98 ? -7.101 0.704 -4.698 1.00 89.81 98 GLN A CA 1
ATOM 719 C C . GLN A 1 98 ? -6.932 -0.573 -5.533 1.00 89.81 98 GLN A C 1
ATOM 721 O O . GLN A 1 98 ? -6.693 -0.484 -6.737 1.00 89.81 98 GLN A O 1
ATOM 726 N N . LEU A 1 99 ? -7.161 -1.752 -4.950 1.00 86.69 99 LEU A N 1
ATOM 727 C CA . LEU A 1 99 ? -7.187 -3.033 -5.665 1.00 86.69 99 LEU A CA 1
ATOM 728 C C . LEU A 1 99 ? -8.169 -3.047 -6.838 1.00 86.69 99 LEU A C 1
ATOM 730 O O . LEU A 1 99 ? -7.868 -3.632 -7.877 1.00 86.69 99 LEU A O 1
ATOM 734 N N . ALA A 1 100 ? -9.334 -2.417 -6.677 1.00 86.31 100 ALA A N 1
ATOM 735 C CA . ALA A 1 100 ? -10.329 -2.313 -7.739 1.00 86.31 100 ALA A CA 1
ATOM 736 C C . ALA A 1 100 ? -9.881 -1.376 -8.874 1.00 86.31 100 ALA A C 1
ATOM 738 O O . ALA A 1 100 ? -10.312 -1.550 -10.012 1.00 86.31 100 ALA A O 1
ATOM 739 N N . THR A 1 101 ? -9.012 -0.406 -8.574 1.00 83.75 101 THR A N 1
ATOM 740 C CA . THR A 1 101 ? -8.463 0.540 -9.560 1.00 83.75 101 THR A CA 1
ATOM 741 C C . THR A 1 101 ? -7.200 0.048 -10.254 1.00 83.75 101 THR A C 1
ATOM 743 O O . THR A 1 101 ? -6.826 0.607 -11.287 1.00 83.75 101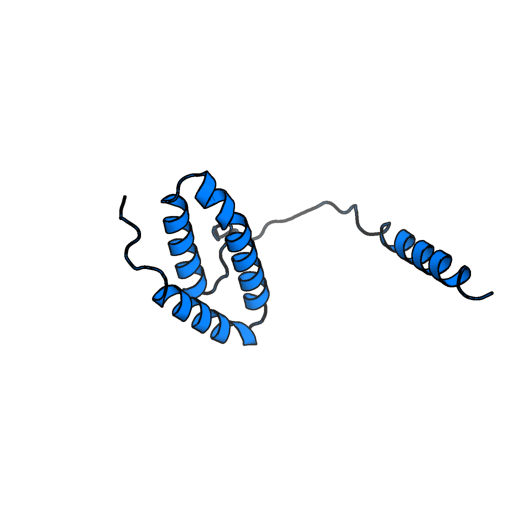 THR A O 1
ATOM 746 N N . LEU A 1 102 ? -6.540 -0.987 -9.721 1.00 76.56 102 LEU A N 1
ATOM 747 C CA . LEU A 1 102 ? -5.397 -1.573 -10.405 1.00 76.56 102 LEU A CA 1
ATOM 748 C C . LEU A 1 102 ? -5.859 -2.149 -11.747 1.00 76.56 102 LEU A C 1
ATOM 750 O O . LEU A 1 102 ? -6.843 -2.898 -11.780 1.00 76.56 102 LEU A O 1
ATOM 754 N N . PRO A 1 103 ? -5.171 -1.823 -12.856 1.00 68.38 103 PRO A N 1
ATOM 755 C CA . PRO A 1 103 ? -5.518 -2.378 -14.149 1.00 68.38 103 PRO A CA 1
ATOM 756 C C . PRO A 1 103 ? -5.484 -3.905 -14.058 1.00 68.38 103 PRO A C 1
ATOM 758 O O . PRO A 1 103 ? -4.447 -4.504 -13.786 1.00 68.38 103 PRO A O 1
ATOM 761 N N . GLN A 1 104 ? -6.629 -4.542 -14.308 1.00 63.31 104 GLN A N 1
ATOM 762 C CA . GLN A 1 104 ? -6.808 -6.002 -14.249 1.00 63.31 104 GLN A CA 1
ATOM 763 C C . GLN A 1 104 ? -6.078 -6.744 -15.388 1.00 63.31 104 GLN A C 1
ATOM 765 O O . GLN A 1 104 ? -6.327 -7.918 -15.634 1.00 63.31 104 GLN A O 1
ATOM 770 N N . GLY A 1 105 ? -5.191 -6.051 -16.100 1.00 54.22 105 GLY A N 1
ATOM 771 C CA . GLY A 1 105 ? -4.485 -6.516 -17.284 1.00 54.22 105 GLY A CA 1
ATOM 772 C C . GLY A 1 105 ? -2.989 -6.268 -17.182 1.00 54.22 105 GLY A C 1
ATOM 773 O O . GLY A 1 105 ? -2.395 -5.779 -18.140 1.00 54.22 105 GLY A O 1
ATOM 774 N N . ALA A 1 106 ? -2.370 -6.585 -16.039 1.00 47.38 106 ALA A N 1
ATOM 775 C CA . ALA A 1 106 ? -0.949 -6.909 -16.083 1.00 47.38 106 ALA A CA 1
ATOM 776 C C . ALA A 1 106 ? -0.808 -8.078 -17.076 1.00 47.38 106 ALA A C 1
ATOM 778 O O . ALA A 1 106 ? -1.498 -9.088 -16.894 1.00 47.38 106 ALA A O 1
ATOM 779 N N . PRO A 1 107 ? -0.031 -7.943 -18.166 1.00 41.00 107 PRO A N 1
ATOM 780 C CA . PRO A 1 107 ? 0.142 -9.042 -19.098 1.00 41.00 107 PRO A CA 1
ATOM 781 C C . PRO A 1 107 ? 0.723 -10.218 -18.315 1.00 41.00 107 PRO A C 1
ATOM 783 O O . PRO A 1 107 ? 1.810 -10.108 -17.747 1.00 41.00 107 PRO A O 1
ATOM 786 N N . ALA A 1 108 ? -0.034 -11.316 -18.247 1.00 40.69 108 ALA A N 1
ATOM 787 C CA . ALA A 1 108 ? 0.494 -12.599 -17.816 1.00 40.69 108 ALA A CA 1
ATOM 788 C C . ALA A 1 108 ? 1.723 -12.877 -18.685 1.00 40.69 108 ALA A C 1
ATOM 790 O O . ALA A 1 108 ? 1.621 -12.874 -19.916 1.00 40.69 108 ALA A O 1
ATOM 791 N N . LYS A 1 109 ? 2.883 -12.987 -18.044 1.00 39.56 109 LYS A N 1
ATOM 792 C CA . LYS A 1 109 ? 4.128 -13.314 -18.723 1.00 39.56 109 LYS A CA 1
ATOM 793 C C . LYS A 1 109 ? 4.198 -14.813 -18.970 1.00 39.56 109 LYS A C 1
ATOM 795 O O . LYS A 1 109 ? 3.792 -15.564 -18.054 1.00 39.56 109 LYS A O 1
#

pLDDT: mean 74.86, std 20.69, range [35.28, 95.88]

Solvent-accessible surface area (backbone atoms only — not comparable to full-atom values): 6794 Å² total; per-residue (Å²): 142,78,72,74,64,55,59,58,52,54,53,54,58,60,63,66,67,74,76,80,80,88,88,86,82,91,84,84,89,79,81,81,68,85,65,59,97,65,61,43,89,39,72,42,42,36,54,36,49,53,54,49,52,57,46,42,70,72,41,58,70,70,65,26,63,72,43,48,63,61,52,54,49,50,39,50,54,47,35,58,46,47,71,38,73,89,45,36,66,60,49,35,53,49,26,45,54,51,50,69,66,47,73,95,69,65,78,84,126